Protein AF-A0A4P9WK10-F1 (afdb_monomer)

Organism: NCBI:txid388810

Nearest PDB structures (foldseek):
  5d5x-assembly1_B  TM=9.759E-01  e=1.952E-13  Thermochaetoides thermophila
  6j6v-assembly1_A-2  TM=9.619E-01  e=1.382E-11  Homo sapiens
  7dct-assembly2_E  TM=9.229E-01  e=1.001E-11  Homo sapiens
  6j6w-assembly1_A  TM=9.626E-01  e=2.635E-11  Homo sapiens
  5hdk-assembly4_D  TM=9.016E-01  e=2.171E-11  Homo sapiens

Solvent-accessible surface area (backbone atoms only — not comparable to full-atom values): 5675 Å² total; per-residue (Å²): 83,73,68,59,57,50,51,52,54,50,53,68,34,73,91,34,49,79,28,30,29,62,42,96,85,26,50,35,37,34,31,36,31,55,67,58,30,12,68,62,49,27,48,77,78,68,77,43,54,56,50,70,62,52,52,51,54,38,51,41,49,65,37,41,73,56,81,75,53,89,92,63,51,85,62,43,96,67,37,48,36,37,38,36,95,44,51,33,71,90,41,66,79,34,40,74,72,49,54,77,116

Secondary structure (DSSP, 8-state):
-HHHHHHHHHHT-GGGTTTEEE-TTSSEEEES-HHHIIIIIHHHHHS---HHHHHHHHHHTT-EEE---GGG-TT-TT-EEEE-TT--TT-GGGGGG----

InterPro domains:
  IPR000232 Heat shock factor (HSF)-type, DNA-binding [PF00447] (3-101)
  IPR000232 Heat shock factor (HSF)-type, DNA-binding [PR00056] (3-26)
  IPR000232 Heat shock factor (HSF)-type, DNA-binding [PR00056] (41-53)
  IPR000232 Heat shock factor (HSF)-type, DNA-binding [PR00056] (54-66)
  IPR000232 Heat shock factor (HSF)-type, DNA-binding [PS00434] (42-66)
  IPR000232 Heat shock factor (HSF)-type, DNA-binding [SM00415] (1-101)
  IPR036388 Winged helix-like DNA-binding domain superfamily [G3DSA:1.10.10.10] (1-101)
  IPR036390 Winged helix DNA-binding domain superfamily [SSF46785] (2-101)

Foldseek 3Di:
DLLLVLVLVLQVPPVCCLQKHADPQQQKIKGLALQCCLVPVCCVRPVHSDSVVVVVVCVQQVKDWDDDDPVRPPSDPRMIMIGDRLRGNVHVVSSVVRDGD

pLDDT: mean 88.72, std 7.47, range [57.44, 95.44]

Mean predicted aligned error: 4.32 Å

Structure (mmCIF, N/CA/C/O backbone):
data_AF-A0A4P9WK10-F1
#
_entry.id   AF-A0A4P9WK10-F1
#
loop_
_atom_site.group_PDB
_atom_site.id
_atom_site.type_symbol
_atom_site.label_atom_id
_atom_site.label_alt_id
_atom_site.label_comp_id
_atom_site.label_asym_id
_atom_site.label_entity_id
_atom_site.label_seq_id
_atom_site.pdbx_PDB_ins_code
_atom_site.Cartn_x
_atom_site.Cartn_y
_atom_site.Cartn_z
_atom_site.occupancy
_atom_site.B_iso_or_equiv
_atom_site.auth_seq_id
_atom_site.auth_comp_id
_atom_site.auth_asym_id
_atom_site.auth_atom_id
_atom_site.pdbx_PDB_model_num
ATOM 1 N N . PRO A 1 1 ? -7.462 -4.656 10.803 1.00 82.19 1 PRO A N 1
ATOM 2 C CA . P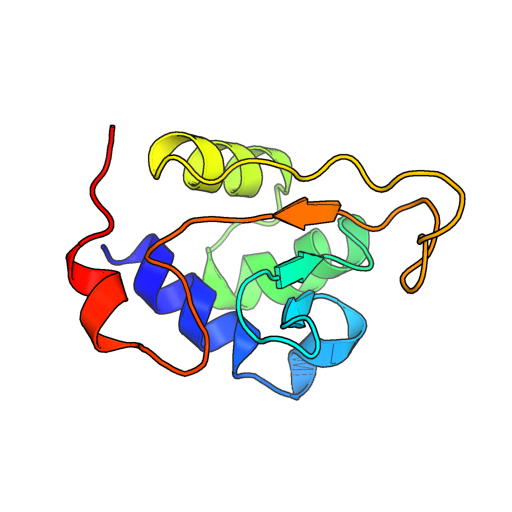RO A 1 1 ? -7.393 -5.981 10.120 1.00 82.19 1 PRO A CA 1
ATOM 3 C C . PRO A 1 1 ? -5.949 -6.484 9.979 1.00 82.19 1 PRO A C 1
ATOM 5 O O . PRO A 1 1 ? -5.057 -5.654 9.838 1.00 82.19 1 PRO A O 1
ATOM 8 N N . GLU A 1 2 ? -5.709 -7.802 9.976 1.00 87.44 2 GLU A N 1
ATOM 9 C CA . GLU A 1 2 ? -4.343 -8.367 9.895 1.00 87.44 2 GLU A CA 1
ATOM 10 C C . GLU A 1 2 ? -3.567 -7.907 8.654 1.00 87.44 2 GLU A C 1
ATOM 12 O O . GLU A 1 2 ? -2.403 -7.530 8.751 1.00 87.44 2 GLU A O 1
ATOM 17 N N . PHE A 1 3 ? -4.224 -7.870 7.490 1.00 91.00 3 PHE A N 1
ATOM 18 C CA . PHE A 1 3 ? -3.615 -7.387 6.247 1.00 91.00 3 PHE A CA 1
ATOM 19 C C . PHE A 1 3 ? -3.114 -5.940 6.373 1.00 91.00 3 PHE A C 1
ATOM 21 O O . PHE A 1 3 ? -1.964 -5.661 6.056 1.00 91.00 3 PHE A O 1
ATOM 28 N N . VAL A 1 4 ? -3.960 -5.048 6.893 1.00 92.00 4 VAL A N 1
ATOM 29 C CA . VAL A 1 4 ? -3.667 -3.616 7.059 1.00 92.00 4 VAL A CA 1
ATOM 30 C C . VAL A 1 4 ? -2.509 -3.404 8.034 1.00 92.00 4 VAL A C 1
ATOM 32 O O . VAL A 1 4 ? -1.582 -2.659 7.738 1.00 92.00 4 VAL A O 1
ATOM 35 N N . LYS A 1 5 ? -2.520 -4.112 9.173 1.00 91.12 5 LYS A N 1
ATOM 36 C CA . LYS A 1 5 ? -1.437 -4.051 10.167 1.00 91.12 5 LYS A CA 1
ATOM 37 C C . LYS A 1 5 ? -0.110 -4.539 9.581 1.00 91.12 5 LYS A C 1
ATOM 39 O O . LYS A 1 5 ? 0.929 -3.946 9.847 1.00 91.12 5 LYS A O 1
ATOM 44 N N . LYS A 1 6 ? -0.132 -5.602 8.769 1.00 91.94 6 LYS A N 1
ATOM 45 C CA . LYS A 1 6 ? 1.061 -6.091 8.060 1.00 91.94 6 LYS A CA 1
ATOM 46 C C . LYS A 1 6 ? 1.556 -5.109 7.009 1.00 91.94 6 LYS A C 1
ATOM 48 O O . LYS A 1 6 ? 2.754 -4.882 6.948 1.00 91.94 6 LYS A O 1
ATOM 53 N N . LEU A 1 7 ? 0.657 -4.534 6.212 1.00 93.56 7 LEU A N 1
ATOM 54 C CA . LEU A 1 7 ? 1.016 -3.532 5.211 1.00 93.56 7 LEU A CA 1
ATOM 55 C C . LEU A 1 7 ? 1.682 -2.319 5.864 1.00 93.56 7 LEU A C 1
ATOM 57 O O . LEU A 1 7 ? 2.720 -1.877 5.393 1.00 93.56 7 LEU A O 1
ATOM 61 N N . PHE A 1 8 ? 1.138 -1.843 6.985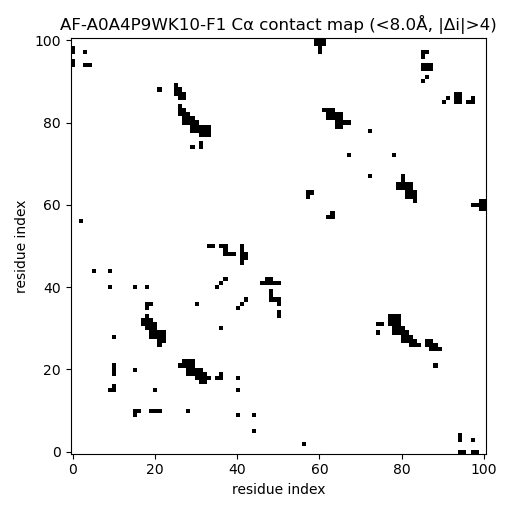 1.00 93.00 8 PHE A N 1
ATOM 62 C CA . PHE A 1 8 ? 1.750 -0.755 7.740 1.00 93.00 8 PHE A CA 1
ATOM 63 C C . PHE A 1 8 ? 3.181 -1.107 8.172 1.00 93.00 8 PHE A C 1
ATOM 65 O O . PHE A 1 8 ? 4.101 -0.358 7.878 1.00 93.00 8 PHE A O 1
ATOM 72 N N . LYS A 1 9 ? 3.39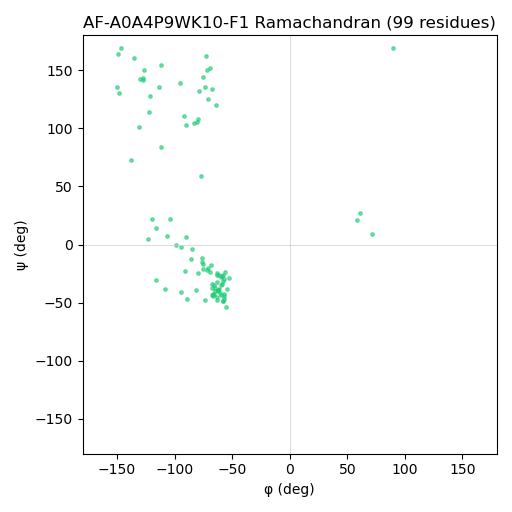3 -2.296 8.754 1.00 91.50 9 LYS A N 1
ATOM 73 C CA . LYS A 1 9 ? 4.735 -2.772 9.137 1.00 91.50 9 LYS A CA 1
ATOM 74 C C . LYS A 1 9 ? 5.710 -2.888 7.963 1.00 91.50 9 LYS A C 1
ATOM 76 O O . LYS A 1 9 ? 6.895 -2.669 8.149 1.00 91.50 9 LYS A O 1
ATOM 81 N N . VAL A 1 10 ? 5.231 -3.264 6.776 1.00 92.38 10 VAL A N 1
ATOM 82 C CA . VAL A 1 10 ? 6.059 -3.317 5.558 1.00 92.38 10 VAL A CA 1
ATOM 83 C C . VAL A 1 10 ? 6.543 -1.926 5.166 1.00 92.38 10 VAL A C 1
ATOM 85 O O . VAL A 1 10 ? 7.685 -1.773 4.758 1.00 92.38 10 VAL A O 1
ATOM 88 N N . LEU A 1 11 ? 5.681 -0.920 5.298 1.00 91.94 11 LEU A N 1
ATOM 89 C CA . LEU A 1 11 ? 6.019 0.463 4.971 1.00 91.94 11 LEU A CA 1
ATOM 90 C C . LEU A 1 11 ? 6.919 1.133 6.023 1.00 91.94 11 LEU A C 1
ATOM 92 O O . LEU A 1 11 ? 7.502 2.172 5.738 1.00 91.94 11 LEU A O 1
ATOM 96 N N . GLU A 1 12 ? 7.005 0.566 7.227 1.00 90.31 12 GLU A N 1
ATOM 97 C CA . GLU A 1 12 ? 7.963 0.962 8.270 1.00 90.31 12 GLU A CA 1
ATOM 98 C C . GLU A 1 12 ? 9.329 0.278 8.131 1.00 90.31 12 GLU A C 1
ATOM 100 O O . GLU A 1 12 ? 10.266 0.640 8.835 1.00 90.31 12 GLU A O 1
ATOM 105 N N . ASP A 1 13 ? 9.440 -0.753 7.292 1.00 89.38 13 ASP A N 1
ATOM 106 C CA . ASP A 1 13 ? 10.689 -1.481 7.099 1.00 89.38 13 ASP A CA 1
ATOM 107 C C . ASP A 1 13 ? 11.563 -0.723 6.091 1.00 89.38 13 ASP A C 1
ATOM 109 O O . ASP A 1 13 ? 11.328 -0.784 4.881 1.00 89.38 13 ASP A O 1
ATOM 113 N N . ASP A 1 14 ? 12.601 -0.043 6.585 1.00 86.75 14 ASP A N 1
ATOM 114 C CA . ASP A 1 14 ? 13.565 0.703 5.764 1.00 86.75 14 ASP A CA 1
ATOM 115 C C . ASP A 1 14 ? 14.238 -0.172 4.692 1.00 86.75 14 ASP A C 1
ATOM 117 O O . ASP A 1 14 ? 14.655 0.327 3.648 1.00 86.75 14 ASP A O 1
ATOM 121 N N . THR A 1 15 ? 14.290 -1.499 4.879 1.00 86.88 15 THR A N 1
ATOM 122 C CA . THR A 1 15 ? 14.828 -2.418 3.859 1.00 86.88 15 THR A CA 1
ATOM 123 C C . THR A 1 15 ? 13.947 -2.514 2.614 1.00 86.88 15 THR A C 1
ATOM 125 O O . THR A 1 15 ? 14.397 -2.978 1.567 1.00 86.88 15 THR A O 1
ATOM 128 N N . CYS A 1 16 ? 12.687 -2.085 2.710 1.00 87.38 16 CYS A N 1
ATOM 129 C CA . CYS A 1 16 ? 11.718 -2.120 1.623 1.00 87.38 16 CYS A CA 1
ATOM 130 C C . CYS A 1 16 ? 11.567 -0.768 0.909 1.00 87.38 16 CYS A C 1
ATOM 132 O O . CYS A 1 16 ? 10.819 -0.712 -0.067 1.00 87.38 16 CYS A O 1
ATOM 134 N N . ILE A 1 17 ? 12.287 0.282 1.332 1.00 87.25 17 ILE A N 1
ATOM 135 C CA . ILE A 1 17 ? 12.082 1.675 0.890 1.00 87.25 17 ILE A CA 1
ATOM 136 C C . ILE A 1 17 ? 12.239 1.878 -0.628 1.00 87.25 17 ILE A C 1
ATOM 138 O O . ILE A 1 17 ? 11.618 2.768 -1.218 1.00 87.25 17 ILE A O 1
ATOM 142 N N . ASP A 1 18 ? 13.034 1.030 -1.283 1.00 87.19 18 ASP A N 1
ATOM 143 C CA . ASP A 1 18 ? 13.246 1.046 -2.735 1.00 87.19 18 ASP A CA 1
ATOM 144 C C . ASP A 1 18 ? 12.108 0.374 -3.513 1.00 87.19 18 ASP A C 1
ATOM 146 O O . ASP A 1 18 ? 11.869 0.695 -4.673 1.00 87.19 18 ASP A O 1
ATOM 150 N N . SER A 1 19 ? 11.368 -0.535 -2.875 1.00 90.19 19 SER A N 1
ATOM 151 C CA . SER A 1 19 ? 10.212 -1.211 -3.476 1.00 90.19 19 SER A CA 1
ATOM 152 C C . SER A 1 19 ? 8.898 -0.513 -3.135 1.00 90.19 19 SER A C 1
ATOM 154 O O . SER A 1 19 ? 8.015 -0.393 -3.987 1.00 90.19 19 SER A O 1
ATOM 156 N N . VAL A 1 20 ? 8.749 -0.068 -1.887 1.00 92.50 20 VAL A N 1
ATOM 157 C CA . VAL A 1 20 ? 7.536 0.555 -1.368 1.00 92.50 20 VAL A CA 1
ATOM 158 C C . VAL A 1 20 ? 7.877 1.563 -0.269 1.00 92.50 20 VAL A C 1
ATOM 160 O O . VAL A 1 20 ? 8.680 1.277 0.612 1.00 92.50 20 VAL A O 1
ATOM 163 N N . CYS A 1 21 ? 7.265 2.743 -0.300 1.00 92.69 21 CYS A N 1
ATOM 164 C CA . CYS A 1 21 ? 7.465 3.755 0.734 1.00 92.69 21 CYS A CA 1
ATOM 165 C C . CYS A 1 21 ? 6.217 4.617 0.938 1.00 92.69 21 CYS A C 1
ATOM 167 O O . CYS A 1 21 ? 5.325 4.664 0.088 1.00 92.69 21 CYS A O 1
ATOM 169 N N . TRP A 1 22 ? 6.169 5.327 2.061 1.00 93.38 22 TRP A N 1
ATOM 170 C CA . TRP A 1 22 ? 5.232 6.431 2.252 1.00 93.38 22 TRP A CA 1
ATOM 171 C C . TRP A 1 22 ? 5.600 7.617 1.356 1.00 93.38 22 TRP A C 1
ATOM 173 O O . TRP A 1 22 ? 6.771 7.812 1.017 1.00 93.38 22 TRP A O 1
ATOM 183 N N . THR A 1 23 ? 4.605 8.417 0.980 1.00 90.69 23 THR A N 1
ATOM 184 C CA . THR A 1 23 ? 4.852 9.749 0.417 1.00 90.69 23 THR A CA 1
ATOM 185 C C . THR A 1 23 ? 5.314 10.717 1.510 1.00 90.69 23 THR A C 1
ATOM 187 O O . THR A 1 23 ? 5.094 10.451 2.694 1.00 90.69 23 THR A O 1
ATOM 190 N N . PRO A 1 24 ? 5.935 11.860 1.156 1.00 88.38 24 PRO A N 1
ATOM 191 C CA . PRO A 1 24 ? 6.404 12.834 2.143 1.00 88.38 24 PRO A CA 1
ATOM 192 C C . PRO A 1 24 ? 5.307 13.386 3.063 1.00 88.38 24 PRO A C 1
ATOM 194 O O . PRO A 1 24 ? 5.609 13.779 4.184 1.00 88.38 24 PRO A O 1
ATOM 197 N N . SER A 1 25 ? 4.044 13.407 2.617 1.00 88.88 25 SER A N 1
ATOM 198 C CA . SER A 1 25 ? 2.905 13.798 3.461 1.00 88.88 25 SER A CA 1
ATOM 199 C C . SER A 1 25 ? 2.498 12.712 4.463 1.00 88.88 25 SER A C 1
ATOM 201 O O . SER A 1 25 ? 1.837 13.007 5.454 1.00 88.88 25 SER A O 1
ATOM 203 N N . GLY A 1 26 ? 2.862 11.449 4.211 1.00 90.75 26 GLY A N 1
ATOM 204 C CA . GLY A 1 26 ? 2.452 10.305 5.025 1.00 90.75 26 GLY A CA 1
ATOM 205 C C . GLY A 1 26 ? 0.975 9.921 4.877 1.00 90.75 26 GLY A C 1
ATOM 206 O O . GLY A 1 26 ? 0.489 9.091 5.645 1.00 90.75 26 GLY A O 1
ATOM 207 N N . GLU A 1 27 ? 0.256 10.503 3.915 1.00 91.06 27 GLU A N 1
ATOM 208 C CA . GLU A 1 27 ? -1.172 10.239 3.668 1.00 91.06 27 GLU A CA 1
ATOM 209 C C . GLU A 1 27 ? -1.401 9.108 2.658 1.00 91.06 27 GLU A C 1
ATOM 211 O O . GLU A 1 27 ? -2.461 8.480 2.624 1.00 91.06 27 GLU A O 1
ATOM 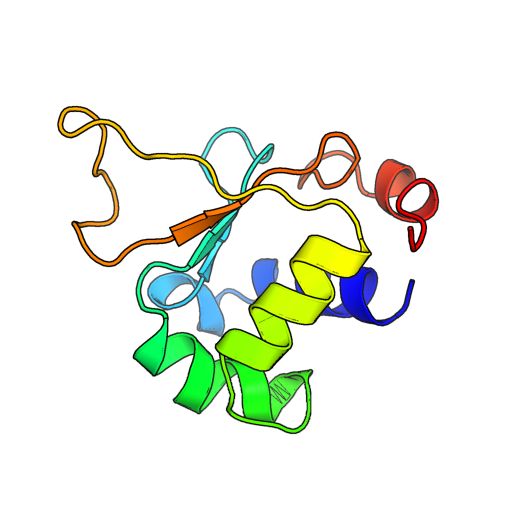216 N N . THR A 1 28 ? -0.403 8.842 1.821 1.00 93.25 28 THR A N 1
ATOM 217 C CA . THR A 1 28 ? -0.457 7.854 0.744 1.00 93.25 28 THR A CA 1
ATOM 218 C C . THR A 1 28 ? 0.820 7.029 0.735 1.00 93.25 28 THR A C 1
ATOM 220 O O . THR A 1 28 ? 1.846 7.415 1.302 1.00 93.25 28 THR A O 1
ATOM 223 N N . PHE A 1 29 ? 0.774 5.861 0.101 1.00 94.38 29 PHE A N 1
ATOM 224 C CA . PHE A 1 29 ? 1.968 5.048 -0.098 1.00 94.38 29 PHE A CA 1
ATOM 225 C C . PHE A 1 29 ? 2.138 4.691 -1.566 1.00 94.38 29 PHE A C 1
ATOM 227 O O . PHE A 1 29 ? 1.167 4.536 -2.311 1.00 94.38 29 PHE A O 1
ATOM 234 N N . VAL A 1 30 ? 3.393 4.529 -1.967 1.00 93.25 30 VAL A N 1
ATOM 235 C CA . VAL A 1 30 ? 3.788 4.275 -3.346 1.00 93.25 30 VAL A CA 1
ATOM 236 C C . VAL A 1 30 ? 4.545 2.964 -3.417 1.00 93.25 30 VAL A C 1
ATOM 238 O O . VAL A 1 30 ? 5.524 2.754 -2.707 1.00 93.25 30 VAL A O 1
ATOM 241 N N . VAL A 1 31 ? 4.103 2.085 -4.310 1.00 94.00 31 VAL A N 1
ATOM 242 C CA . VAL A 1 31 ? 4.867 0.925 -4.767 1.00 94.00 31 VAL A CA 1
ATOM 243 C C . VAL A 1 31 ? 5.664 1.377 -5.986 1.00 94.00 31 VAL A C 1
ATOM 245 O O . VAL A 1 31 ? 5.087 1.533 -7.060 1.00 94.00 31 VAL A O 1
ATOM 248 N N . LYS A 1 32 ? 6.965 1.631 -5.819 1.00 91.25 32 LYS A N 1
ATOM 249 C CA . LYS A 1 32 ? 7.840 2.157 -6.885 1.00 91.25 32 LYS A CA 1
ATOM 250 C C . LYS A 1 32 ? 8.031 1.135 -8.004 1.00 91.25 32 LYS A C 1
ATOM 252 O O . LYS A 1 32 ? 7.922 1.470 -9.177 1.00 91.25 32 LYS A O 1
ATOM 257 N N . ASP A 1 33 ? 8.250 -0.121 -7.620 1.00 89.94 33 ASP A N 1
ATOM 258 C CA . ASP A 1 33 ? 8.419 -1.242 -8.541 1.00 89.94 33 ASP A CA 1
ATOM 259 C C . ASP A 1 33 ? 7.526 -2.420 -8.113 1.00 89.94 33 ASP A C 1
ATOM 261 O O . ASP A 1 33 ? 7.871 -3.177 -7.194 1.00 89.94 33 ASP A O 1
ATOM 265 N N . PRO A 1 34 ? 6.369 -2.607 -8.775 1.00 91.25 34 PRO A N 1
ATOM 266 C CA . PRO A 1 34 ? 5.468 -3.720 -8.501 1.00 91.25 34 PRO A CA 1
ATOM 267 C C . PRO A 1 34 ? 6.116 -5.099 -8.661 1.00 91.25 34 PRO A C 1
ATOM 269 O O . PRO A 1 34 ? 5.736 -6.028 -7.948 1.00 91.25 34 PRO A O 1
ATOM 272 N N . SER A 1 35 ? 7.085 -5.247 -9.568 1.00 90.69 35 SER A N 1
ATOM 273 C CA . SER A 1 35 ? 7.756 -6.522 -9.842 1.00 90.69 35 SER A CA 1
ATOM 274 C C . SER A 1 35 ? 8.717 -6.886 -8.715 1.00 90.69 35 SER A C 1
ATOM 276 O O . SER A 1 35 ? 8.668 -8.005 -8.196 1.00 90.69 35 SER A O 1
ATOM 278 N N . ASN A 1 36 ? 9.547 -5.934 -8.280 1.00 90.62 36 ASN A N 1
ATOM 279 C CA . ASN A 1 36 ? 10.449 -6.137 -7.145 1.00 90.62 36 ASN A CA 1
ATOM 280 C C . ASN A 1 36 ? 9.680 -6.305 -5.831 1.00 90.62 36 ASN A C 1
ATOM 282 O O . ASN A 1 36 ? 9.951 -7.244 -5.078 1.00 90.62 36 ASN A O 1
ATOM 286 N N . PHE A 1 37 ? 8.646 -5.493 -5.596 1.00 92.88 37 PHE A N 1
ATOM 287 C CA . PHE A 1 37 ? 7.765 -5.650 -4.439 1.00 92.88 37 PHE A CA 1
ATOM 288 C C . PHE A 1 37 ? 7.124 -7.047 -4.401 1.00 92.88 37 PHE A C 1
ATOM 290 O O . PHE A 1 37 ? 7.120 -7.725 -3.370 1.00 92.88 37 PHE A O 1
ATOM 297 N N . ALA A 1 38 ? 6.638 -7.526 -5.545 1.00 93.50 38 ALA A N 1
ATOM 298 C CA . ALA A 1 38 ? 6.048 -8.849 -5.667 1.00 93.50 38 ALA A CA 1
ATOM 299 C C . ALA A 1 38 ? 7.043 -9.988 -5.415 1.00 93.50 38 ALA A C 1
ATOM 301 O O . ALA A 1 38 ? 6.678 -10.995 -4.812 1.00 93.50 38 ALA A O 1
ATOM 302 N N . ARG A 1 39 ? 8.296 -9.833 -5.849 1.00 92.06 39 ARG A N 1
ATOM 303 C CA . ARG A 1 39 ? 9.329 -10.868 -5.738 1.00 92.06 39 ARG A CA 1
ATOM 304 C C . ARG A 1 39 ? 9.982 -10.933 -4.360 1.00 92.06 39 ARG A C 1
ATOM 306 O O . ARG A 1 39 ? 10.255 -12.034 -3.891 1.00 92.06 39 ARG A O 1
ATOM 313 N N . PHE A 1 40 ? 10.237 -9.792 -3.727 1.00 90.00 40 PHE A N 1
ATOM 314 C CA . PHE A 1 40 ? 11.040 -9.722 -2.502 1.00 90.00 40 PHE A CA 1
ATOM 315 C C . PHE A 1 40 ? 10.210 -9.412 -1.255 1.00 90.00 40 PHE A C 1
ATOM 317 O O . PHE A 1 40 ? 10.429 -10.014 -0.205 1.00 90.00 40 PHE A O 1
ATOM 324 N N . VAL A 1 41 ? 9.211 -8.533 -1.365 1.00 91.62 41 VAL A N 1
ATOM 325 C CA . VAL A 1 41 ? 8.441 -8.060 -0.204 1.00 91.62 41 VAL A CA 1
ATOM 326 C C . VAL A 1 41 ? 7.236 -8.962 0.072 1.00 91.62 41 VAL A C 1
ATOM 328 O O . VAL A 1 41 ? 7.022 -9.401 1.205 1.00 91.62 41 VAL A O 1
ATOM 331 N N . LEU A 1 42 ? 6.453 -9.317 -0.952 1.00 92.62 42 LEU A N 1
ATOM 332 C CA . LEU A 1 42 ? 5.259 -10.145 -0.744 1.00 92.62 42 LEU A CA 1
ATOM 333 C C . LEU A 1 42 ? 5.560 -11.533 -0.139 1.00 92.62 42 LEU A C 1
ATOM 335 O O . LEU A 1 42 ? 4.835 -11.922 0.781 1.00 92.62 42 LEU A O 1
ATOM 339 N N . PRO A 1 43 ? 6.611 -12.278 -0.537 1.00 92.00 43 PRO A N 1
ATOM 340 C CA . PRO A 1 43 ? 6.901 -13.577 0.072 1.00 92.00 43 PRO A CA 1
ATOM 341 C C . PRO A 1 43 ? 7.309 -13.460 1.543 1.00 92.00 43 PRO A C 1
ATOM 343 O O . PRO A 1 43 ? 6.913 -14.304 2.346 1.00 92.00 43 PRO A O 1
ATOM 346 N N . LYS A 1 44 ? 8.022 -12.383 1.907 1.00 89.75 44 LYS A N 1
ATOM 347 C CA . LYS A 1 44 ? 8.467 -12.093 3.279 1.00 89.75 44 LYS A CA 1
ATOM 348 C C . LYS A 1 44 ? 7.289 -11.781 4.216 1.00 89.75 44 LYS A C 1
ATOM 350 O O . LYS A 1 44 ? 7.319 -12.181 5.377 1.00 89.75 44 LYS A O 1
ATOM 355 N N . HIS A 1 45 ? 6.225 -11.133 3.722 1.00 88.50 45 HIS A N 1
ATOM 356 C CA . HIS A 1 45 ? 5.132 -10.628 4.577 1.00 88.50 45 HIS A CA 1
ATOM 357 C C . HIS A 1 45 ? 3.743 -11.270 4.347 1.00 88.50 45 HIS A C 1
ATOM 359 O O . HIS A 1 45 ? 2.952 -11.403 5.293 1.00 88.50 45 HIS A O 1
ATOM 365 N N . PHE A 1 46 ? 3.433 -11.706 3.122 1.00 86.88 46 PHE A N 1
ATOM 366 C CA . PHE A 1 46 ? 2.096 -12.138 2.677 1.00 86.88 46 PHE A CA 1
ATOM 367 C C . PHE A 1 46 ? 2.024 -13.575 2.117 1.00 86.88 46 PHE A C 1
ATOM 369 O O . PHE A 1 46 ? 0.942 -14.014 1.731 1.00 86.88 46 PHE A O 1
ATOM 376 N N . LYS A 1 47 ? 3.121 -14.350 2.155 1.00 87.19 47 LYS A N 1
ATOM 377 C CA . LYS A 1 47 ? 3.190 -15.777 1.747 1.00 87.19 47 LYS A CA 1
ATOM 378 C C . LYS A 1 47 ? 2.787 -16.065 0.288 1.00 87.19 47 LYS A C 1
ATOM 380 O O . LYS A 1 47 ? 2.440 -17.192 -0.052 1.00 87.19 47 LYS A O 1
ATOM 385 N N . HIS A 1 48 ? 2.837 -15.065 -0.582 1.00 90.31 48 HIS A N 1
ATOM 386 C CA . HIS A 1 48 ? 2.686 -15.211 -2.029 1.00 90.31 48 HIS A CA 1
ATOM 387 C C . HIS A 1 48 ? 3.565 -14.174 -2.722 1.00 90.31 48 HIS A C 1
ATOM 389 O O . HIS A 1 48 ? 4.041 -13.253 -2.077 1.00 90.31 48 HIS A O 1
ATOM 395 N N . ASN A 1 49 ? 3.748 -14.279 -4.034 1.00 91.50 49 ASN A N 1
ATOM 396 C CA . ASN A 1 49 ? 4.476 -13.298 -4.847 1.00 91.50 49 ASN A CA 1
ATOM 397 C C . ASN A 1 49 ? 3.576 -12.615 -5.891 1.00 91.50 49 ASN A C 1
ATOM 399 O O . ASN A 1 49 ? 4.055 -12.004 -6.833 1.00 91.50 49 ASN A O 1
ATOM 403 N N . ASN A 1 50 ? 2.253 -12.745 -5.769 1.00 92.38 50 ASN A N 1
ATOM 404 C CA . ASN A 1 50 ? 1.321 -12.202 -6.754 1.00 92.38 50 ASN A CA 1
ATOM 405 C C . ASN A 1 50 ? 0.867 -10.772 -6.396 1.00 92.38 50 ASN A C 1
ATOM 407 O O . ASN A 1 50 ? 0.076 -10.583 -5.466 1.00 92.38 50 ASN A O 1
ATOM 411 N N . PHE A 1 51 ? 1.309 -9.779 -7.176 1.00 93.12 51 PHE A N 1
ATOM 412 C CA . PHE A 1 51 ? 0.912 -8.376 -7.002 1.00 93.12 51 PHE A CA 1
ATOM 413 C C . PHE A 1 51 ? -0.592 -8.143 -7.189 1.00 93.12 51 PHE A C 1
ATOM 415 O O . PHE A 1 51 ? -1.207 -7.414 -6.417 1.00 93.12 51 PHE A O 1
ATOM 422 N N . ALA A 1 52 ? -1.235 -8.809 -8.150 1.00 93.12 52 ALA A N 1
ATOM 423 C CA . ALA A 1 52 ? -2.675 -8.666 -8.356 1.00 93.12 52 ALA A CA 1
ATOM 424 C C . ALA A 1 52 ? -3.480 -9.160 -7.141 1.00 93.12 52 ALA A C 1
ATOM 426 O O . ALA A 1 52 ? -4.524 -8.597 -6.817 1.00 93.12 52 ALA A O 1
ATOM 427 N N . SER A 1 53 ? -2.985 -10.174 -6.423 1.00 92.69 53 SER A N 1
ATOM 428 C CA . SER A 1 53 ? -3.599 -10.620 -5.162 1.00 92.69 53 SER A CA 1
ATOM 429 C C . SER A 1 53 ? -3.460 -9.573 -4.056 1.00 92.69 53 SER A C 1
ATOM 431 O O . SER A 1 53 ? -4.406 -9.356 -3.300 1.00 92.69 53 SER A O 1
ATOM 433 N N . PHE A 1 54 ? -2.322 -8.877 -4.006 1.00 94.38 54 PHE A N 1
ATOM 434 C CA . PHE A 1 54 ? -2.118 -7.742 -3.109 1.00 94.38 54 PHE A CA 1
ATOM 435 C C . PHE A 1 54 ? -3.076 -6.583 -3.431 1.00 94.38 54 PHE A C 1
ATOM 437 O O . PHE A 1 54 ? -3.786 -6.115 -2.543 1.00 94.38 54 PHE 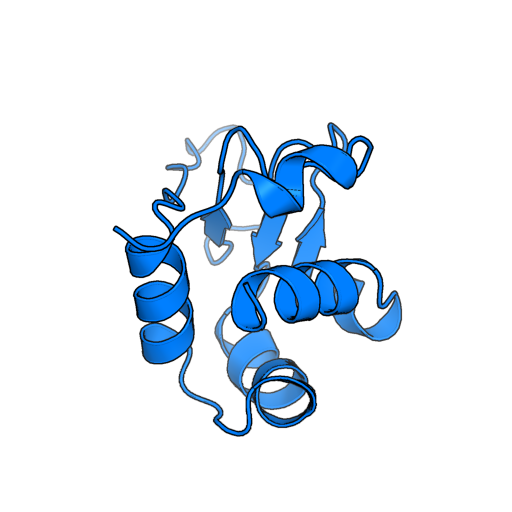A O 1
ATOM 444 N N . VAL A 1 55 ? -3.207 -6.200 -4.705 1.00 94.38 55 VAL A N 1
ATOM 445 C CA . VAL A 1 55 ? -4.160 -5.164 -5.147 1.00 94.38 55 VAL A CA 1
ATOM 446 C C . VAL A 1 55 ? -5.609 -5.558 -4.844 1.00 94.38 55 VAL A C 1
ATOM 448 O O . VAL A 1 55 ? -6.403 -4.730 -4.411 1.00 94.38 55 VAL A O 1
ATOM 451 N N . ARG A 1 56 ? -5.974 -6.838 -4.991 1.00 93.44 56 ARG A N 1
ATOM 452 C CA . ARG A 1 56 ? -7.304 -7.321 -4.583 1.00 93.44 56 ARG A CA 1
ATOM 453 C C . ARG A 1 56 ? -7.549 -7.155 -3.084 1.00 93.44 56 ARG A C 1
ATOM 455 O O . ARG A 1 56 ? -8.665 -6.811 -2.704 1.00 93.44 56 ARG A O 1
ATOM 462 N N . GLN A 1 57 ? -6.544 -7.393 -2.237 1.00 93.44 57 GLN A N 1
ATOM 463 C CA . GLN A 1 57 ? -6.666 -7.122 -0.800 1.00 93.44 57 GLN A CA 1
ATOM 464 C C . GLN A 1 57 ? -6.812 -5.622 -0.537 1.00 93.44 57 GLN A C 1
ATOM 466 O O . GLN A 1 57 ? -7.683 -5.251 0.237 1.00 93.44 57 GLN A O 1
ATOM 471 N N . LEU A 1 58 ? -6.050 -4.764 -1.220 1.00 94.75 58 LEU A N 1
ATOM 472 C CA . LEU A 1 58 ? -6.211 -3.309 -1.129 1.00 94.75 58 LEU A CA 1
ATOM 473 C C . LEU A 1 58 ? -7.645 -2.873 -1.464 1.00 94.75 58 LEU A C 1
ATOM 475 O O . LEU A 1 58 ? -8.311 -2.271 -0.624 1.00 94.75 58 LEU A O 1
ATOM 479 N N . ASN A 1 59 ? -8.169 -3.278 -2.621 1.00 93.88 59 ASN A N 1
ATOM 480 C CA . ASN A 1 59 ? -9.535 -2.941 -3.046 1.00 93.88 59 ASN A CA 1
ATOM 481 C C . ASN A 1 59 ? -10.603 -3.430 -2.053 1.00 93.88 59 ASN A C 1
ATOM 483 O O . ASN A 1 59 ? -11.633 -2.794 -1.854 1.00 93.88 59 ASN A O 1
ATOM 487 N N . LYS A 1 60 ? -10.361 -4.571 -1.406 1.00 93.50 60 LYS A N 1
ATOM 488 C CA . LYS A 1 60 ? -11.254 -5.166 -0.403 1.00 93.50 60 LYS A CA 1
ATOM 489 C C . LYS A 1 60 ? -11.320 -4.367 0.906 1.00 93.50 60 LYS A C 1
ATOM 491 O O . LYS A 1 60 ? -12.296 -4.490 1.644 1.00 93.50 60 LYS A O 1
ATOM 496 N N . TYR A 1 61 ? -10.293 -3.574 1.193 1.00 94.00 61 TYR A N 1
ATOM 497 C CA . TYR A 1 61 ? -10.265 -2.614 2.296 1.00 94.00 61 TYR A CA 1
ATOM 498 C C . TYR A 1 61 ? -10.443 -1.173 1.798 1.00 94.00 61 TYR A C 1
ATOM 500 O O . TYR A 1 61 ? -10.026 -0.256 2.488 1.00 94.00 61 TYR A O 1
ATOM 508 N N . ASP A 1 62 ? -11.033 -0.982 0.612 1.00 94.12 62 ASP A N 1
ATOM 509 C CA . ASP A 1 62 ? -11.384 0.331 0.050 1.00 94.12 62 ASP A CA 1
ATOM 510 C C . ASP A 1 62 ? -10.178 1.270 -0.178 1.00 94.12 62 ASP A C 1
ATOM 512 O O . ASP A 1 62 ? -10.297 2.495 -0.183 1.00 94.12 62 ASP A O 1
ATOM 516 N N . PHE A 1 63 ? -8.987 0.701 -0.395 1.00 95.44 63 PHE A N 1
ATOM 517 C CA . PHE A 1 63 ? -7.845 1.463 -0.897 1.00 95.44 63 PHE A CA 1
ATOM 518 C C . PHE A 1 63 ? -8.042 1.765 -2.378 1.00 95.44 63 PHE A C 1
ATOM 520 O O . PHE A 1 63 ? -8.363 0.876 -3.169 1.00 95.44 63 PHE A O 1
ATOM 527 N N . HIS A 1 64 ? -7.769 3.006 -2.760 1.00 93.75 64 HIS A N 1
ATOM 528 C CA . HIS A 1 64 ? -7.936 3.472 -4.127 1.00 93.75 64 HIS A CA 1
ATOM 529 C C . HIS A 1 64 ? -6.584 3.809 -4.744 1.00 93.75 64 HIS A C 1
ATOM 531 O O . HIS A 1 64 ? -5.747 4.458 -4.118 1.00 93.75 64 HIS A O 1
ATOM 537 N N . LYS A 1 65 ? -6.378 3.371 -5.991 1.00 92.81 65 LYS A N 1
ATOM 538 C CA . LYS A 1 65 ? -5.207 3.762 -6.776 1.00 92.81 65 LYS A CA 1
ATOM 539 C C . LYS A 1 65 ? -5.337 5.230 -7.176 1.00 92.81 65 LYS A C 1
ATOM 541 O O . LYS A 1 65 ? -6.316 5.597 -7.829 1.00 92.81 65 LYS A O 1
ATOM 546 N N . ILE A 1 66 ? -4.334 6.036 -6.851 1.00 89.75 66 ILE A N 1
ATOM 547 C CA . ILE A 1 66 ? -4.223 7.404 -7.355 1.00 89.75 66 ILE A CA 1
ATOM 548 C C . ILE A 1 66 ? -3.675 7.348 -8.783 1.00 89.75 66 ILE A C 1
ATOM 550 O O . ILE A 1 66 ? -2.711 6.639 -9.085 1.00 89.75 66 ILE A O 1
ATOM 554 N N . LYS A 1 67 ? -4.323 8.076 -9.697 1.00 80.06 67 LYS A N 1
ATOM 555 C CA . LYS A 1 67 ? -3.789 8.290 -11.044 1.00 80.06 67 LYS A CA 1
ATOM 556 C C . LYS A 1 67 ? -2.745 9.399 -10.963 1.00 80.06 67 LYS A C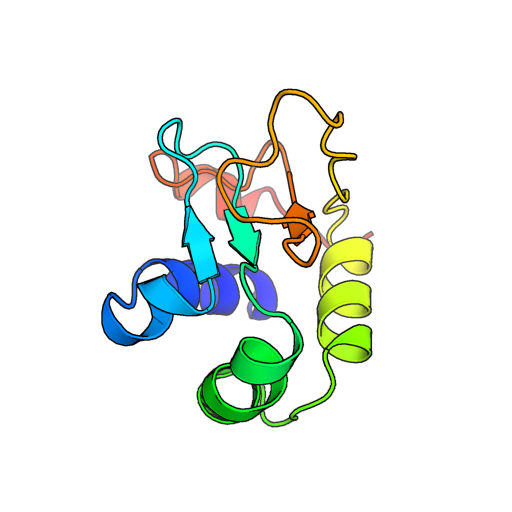 1
ATOM 558 O O . LYS A 1 67 ? -3.115 10.561 -10.844 1.00 80.06 67 LYS A O 1
ATOM 563 N N . SER A 1 68 ? -1.468 9.036 -11.039 1.00 67.19 68 SER A N 1
ATOM 564 C CA . SER A 1 68 ? -0.395 10.019 -11.197 1.00 67.19 68 SER A CA 1
ATOM 565 C C . SER A 1 68 ? -0.576 10.727 -12.542 1.00 67.19 68 SER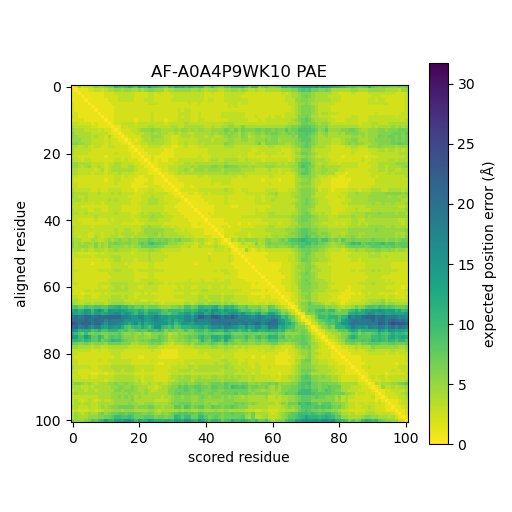 A C 1
ATOM 567 O O . SER A 1 68 ? -0.605 10.068 -13.584 1.00 67.19 68 SER A O 1
ATOM 569 N N . THR A 1 69 ? -0.742 12.047 -12.529 1.00 68.88 69 THR A N 1
ATOM 570 C CA . THR A 1 69 ? -0.649 12.874 -13.738 1.00 68.88 69 THR A CA 1
ATOM 571 C C . THR A 1 69 ? 0.814 12.952 -14.185 1.00 68.88 69 THR A C 1
ATOM 573 O O . THR A 1 69 ? 1.717 12.835 -13.355 1.00 68.88 69 THR A O 1
ATOM 576 N N . ASP A 1 70 ? 1.058 13.106 -15.493 1.00 60.38 70 ASP A N 1
ATOM 577 C CA . ASP A 1 70 ? 2.407 13.073 -16.094 1.00 60.38 70 ASP A CA 1
ATOM 578 C C . ASP A 1 70 ? 3.410 14.034 -15.431 1.00 60.38 70 ASP A C 1
ATOM 580 O O . ASP A 1 70 ? 4.596 13.733 -15.354 1.00 60.38 70 ASP A O 1
ATOM 584 N N . GLU A 1 71 ? 2.932 15.143 -14.868 1.00 60.94 71 GLU A N 1
ATOM 585 C CA . GLU A 1 71 ? 3.758 16.174 -14.228 1.00 60.94 71 GLU A CA 1
ATOM 586 C C . GLU A 1 71 ? 4.278 15.780 -12.829 1.00 60.94 71 GLU A C 1
ATOM 588 O O . GLU A 1 71 ? 5.212 16.396 -12.328 1.00 60.94 71 GLU A O 1
ATOM 593 N N . ASN A 1 72 ? 3.723 14.730 -12.205 1.00 57.44 72 ASN A N 1
ATOM 594 C CA . ASN A 1 72 ? 4.001 14.340 -10.812 1.00 57.44 72 ASN A CA 1
ATOM 595 C C . ASN A 1 72 ? 4.603 12.933 -10.663 1.00 57.44 72 ASN A C 1
ATOM 597 O O . ASN A 1 72 ? 4.518 12.322 -9.597 1.00 57.44 72 ASN A O 1
ATOM 601 N N . LYS A 1 73 ? 5.225 12.378 -11.710 1.00 66.69 73 LYS A N 1
ATOM 602 C CA . LYS A 1 73 ? 5.863 11.049 -11.658 1.00 66.69 73 LYS A CA 1
ATOM 603 C C . LYS A 1 73 ? 7.214 11.072 -10.932 1.00 66.69 73 LYS A C 1
ATOM 605 O O . LYS A 1 73 ? 8.236 10.667 -11.477 1.00 66.69 73 LYS A O 1
ATOM 610 N N . VAL A 1 74 ? 7.211 11.491 -9.667 1.00 74.94 74 VAL A N 1
ATOM 611 C CA . VAL A 1 74 ? 8.397 11.527 -8.788 1.00 74.94 74 VAL A CA 1
ATOM 612 C C . VAL A 1 74 ? 9.046 10.141 -8.653 1.00 74.94 74 VAL A C 1
ATOM 614 O O . VAL A 1 74 ? 10.258 10.032 -8.493 1.00 74.94 74 VAL A O 1
ATOM 617 N N . TYR A 1 75 ? 8.247 9.075 -8.760 1.00 78.81 75 TYR A N 1
ATOM 618 C CA . TYR A 1 75 ? 8.679 7.685 -8.577 1.00 78.81 75 TYR A CA 1
ATOM 619 C C . TYR A 1 75 ? 8.768 6.874 -9.885 1.00 78.81 75 TYR A C 1
ATOM 621 O O . TYR A 1 75 ? 9.003 5.668 -9.836 1.00 78.81 75 TYR A O 1
ATOM 629 N N . GLY A 1 76 ? 8.604 7.522 -11.046 1.00 78.88 76 GLY A N 1
ATOM 630 C CA . GLY A 1 76 ? 8.666 6.894 -12.372 1.00 78.88 76 GLY A CA 1
ATOM 631 C C . GLY A 1 76 ? 7.331 6.354 -12.906 1.00 78.88 76 GLY A C 1
ATOM 632 O O . GLY A 1 76 ? 6.336 6.249 -12.191 1.00 78.88 76 GLY A O 1
ATOM 633 N N . ASP A 1 77 ? 7.317 5.989 -14.193 1.00 78.94 77 ASP A N 1
ATOM 634 C CA . ASP A 1 77 ? 6.115 5.555 -14.936 1.00 78.94 77 ASP A CA 1
ATOM 635 C C . ASP A 1 77 ? 5.475 4.265 -14.411 1.00 78.94 77 ASP A C 1
ATOM 637 O O . ASP A 1 77 ? 4.291 4.004 -14.629 1.00 78.94 77 ASP A O 1
ATOM 641 N N . GLN A 1 78 ? 6.272 3.430 -13.747 1.00 82.81 78 GLN A N 1
ATOM 642 C CA . GLN A 1 78 ? 5.856 2.112 -13.276 1.00 82.81 78 GLN A CA 1
ATOM 643 C C . GLN A 1 78 ? 5.372 2.126 -11.826 1.00 82.81 78 GLN A C 1
ATOM 645 O O . GLN A 1 78 ? 4.929 1.085 -11.338 1.00 82.81 78 GLN A O 1
ATOM 650 N N . ALA A 1 79 ? 5.422 3.281 -11.156 1.00 89.19 79 ALA A N 1
ATOM 651 C CA . ALA A 1 79 ? 5.019 3.419 -9.770 1.00 89.19 79 ALA A CA 1
ATOM 652 C C . ALA A 1 79 ? 3.492 3.416 -9.610 1.00 89.19 79 ALA A C 1
ATOM 654 O O . ALA A 1 79 ? 2.734 3.920 -10.443 1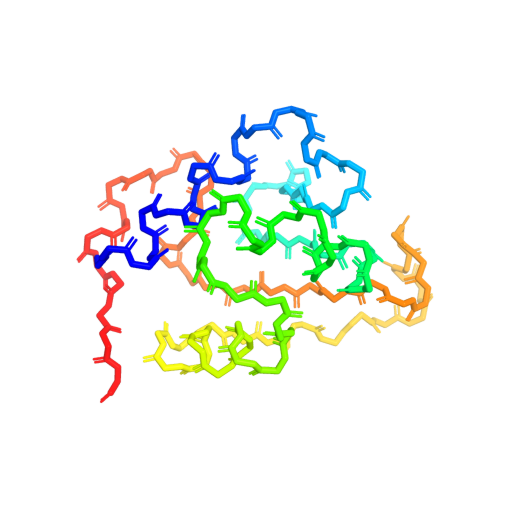.00 89.19 79 ALA A O 1
ATOM 655 N N . TRP A 1 80 ? 3.025 2.811 -8.521 1.00 92.19 80 TRP A N 1
ATOM 656 C CA . TRP A 1 80 ? 1.611 2.724 -8.173 1.00 92.19 80 TRP A CA 1
ATOM 657 C C . TRP A 1 80 ? 1.385 3.351 -6.809 1.00 92.19 80 TRP A C 1
ATOM 659 O O . TRP A 1 80 ? 1.827 2.814 -5.796 1.00 92.19 80 TRP A O 1
ATOM 669 N N . GLU A 1 81 ? 0.655 4.457 -6.789 1.00 92.75 81 GLU A N 1
ATOM 670 C CA . GLU A 1 81 ? 0.259 5.131 -5.560 1.00 92.75 81 GLU A CA 1
ATOM 671 C C . GLU A 1 81 ? -1.135 4.692 -5.110 1.00 92.75 81 GLU A C 1
ATOM 673 O O . GLU A 1 81 ? -2.057 4.546 -5.921 1.00 92.75 81 GLU A O 1
ATOM 678 N N . PHE A 1 82 ? -1.286 4.487 -3.805 1.00 95.06 82 PHE A N 1
ATOM 679 C CA . PHE A 1 82 ? -2.538 4.103 -3.173 1.00 95.06 82 PHE A CA 1
ATOM 680 C C . PHE A 1 82 ? -2.854 5.009 -1.987 1.00 95.06 82 PHE A C 1
ATOM 682 O O . PHE A 1 82 ? -1.980 5.371 -1.198 1.00 95.06 82 PHE A O 1
ATOM 689 N N . HIS A 1 83 ? -4.141 5.307 -1.839 1.00 94.69 83 HIS A N 1
ATOM 690 C CA . HIS A 1 83 ? -4.678 6.141 -0.776 1.00 94.69 83 HIS A CA 1
ATOM 691 C C . HIS A 1 83 ? -5.819 5.439 -0.046 1.00 94.69 83 HIS A C 1
ATOM 693 O O . HIS A 1 83 ? -6.646 4.751 -0.655 1.00 94.69 83 HIS A O 1
ATOM 699 N N . HIS A 1 84 ? -5.875 5.662 1.265 1.00 95.06 84 HIS A N 1
ATOM 700 C CA . HIS A 1 84 ? -7.034 5.369 2.091 1.00 95.06 84 HIS A CA 1
ATOM 701 C C . HIS A 1 84 ? -7.100 6.401 3.235 1.00 95.06 84 HIS A C 1
ATOM 703 O O . HIS A 1 84 ? -6.115 6.531 3.960 1.00 95.06 84 HIS A O 1
ATOM 709 N N . PRO A 1 85 ? -8.248 7.061 3.491 1.00 92.44 85 PRO A N 1
ATOM 710 C CA . PRO A 1 85 ? -8.350 8.151 4.472 1.00 92.44 85 PRO A CA 1
ATOM 711 C C . PRO A 1 85 ? -7.864 7.785 5.879 1.00 92.44 85 PRO A C 1
ATOM 713 O O . PRO A 1 85 ? -7.214 8.575 6.549 1.00 92.44 85 PRO A O 1
ATOM 716 N N . ASN A 1 86 ? -8.150 6.558 6.318 1.00 93.12 86 ASN A N 1
ATOM 717 C CA . ASN A 1 86 ? -7.750 6.052 7.635 1.00 93.12 86 ASN A CA 1
ATOM 718 C C . ASN A 1 86 ? -6.375 5.345 7.655 1.00 93.12 86 ASN A C 1
ATOM 720 O O . ASN A 1 86 ? -6.026 4.725 8.659 1.00 93.12 86 ASN A O 1
ATOM 724 N N . PHE A 1 87 ? -5.616 5.362 6.553 1.00 94.00 87 PHE A N 1
ATOM 725 C CA . PHE A 1 87 ? -4.303 4.716 6.448 1.00 94.00 87 PHE A CA 1
ATOM 726 C C . PHE A 1 87 ? -3.207 5.774 6.318 1.00 94.00 87 PHE A C 1
ATOM 728 O O . PHE A 1 87 ? -2.789 6.109 5.216 1.00 94.00 87 PHE A O 1
ATOM 735 N N . GLN A 1 88 ? -2.757 6.304 7.455 1.00 93.44 88 GLN A N 1
ATOM 736 C CA . GLN A 1 88 ? -1.799 7.410 7.507 1.00 93.44 88 GLN A CA 1
ATOM 737 C C . GLN A 1 88 ? -0.610 7.061 8.403 1.00 93.44 88 GLN A C 1
ATOM 739 O O . GLN A 1 88 ? -0.792 6.472 9.473 1.00 93.44 88 GLN A O 1
ATOM 744 N N . LEU A 1 89 ? 0.594 7.480 8.008 1.00 90.44 89 LEU A N 1
ATOM 745 C CA . LEU A 1 89 ? 1.836 7.257 8.756 1.00 90.44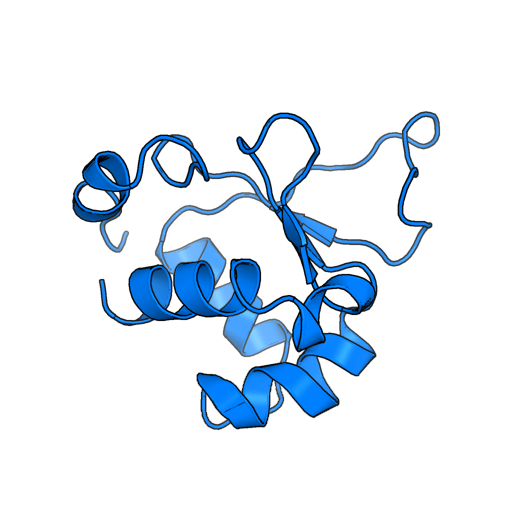 89 LEU A CA 1
ATOM 746 C C . LEU A 1 89 ? 1.760 7.828 10.180 1.00 90.44 89 LEU A C 1
ATOM 748 O O . LEU A 1 89 ? 2.099 7.152 11.154 1.00 90.44 89 LEU A O 1
ATOM 752 N N . HIS A 1 90 ? 1.283 9.068 10.305 1.00 89.38 90 HIS A N 1
ATOM 753 C CA . HIS A 1 90 ? 1.278 9.816 11.564 1.00 89.38 90 HIS A CA 1
ATOM 754 C C . HIS A 1 90 ? 0.072 9.516 12.464 1.00 89.38 90 HIS A C 1
ATOM 756 O O . HIS A 1 90 ? 0.014 10.013 13.586 1.00 89.38 90 HIS A O 1
ATOM 762 N N . ASN A 1 91 ? -0.881 8.693 12.013 1.00 87.88 91 ASN A N 1
ATOM 763 C CA . ASN A 1 91 ? -2.104 8.429 12.766 1.00 87.88 91 ASN A CA 1
ATOM 764 C C . ASN A 1 91 ? -2.503 6.948 12.737 1.00 87.88 91 ASN A C 1
ATOM 766 O O . ASN A 1 91 ? -3.480 6.537 12.108 1.00 87.88 91 ASN A O 1
ATOM 770 N N . ARG A 1 92 ? -1.741 6.128 13.473 1.00 87.50 92 ARG A N 1
ATOM 771 C CA . ARG A 1 92 ? -1.972 4.675 13.565 1.00 87.50 92 ARG A CA 1
ATOM 772 C C . ARG A 1 92 ? -3.306 4.300 14.199 1.00 87.50 92 ARG A C 1
ATOM 774 O O . ARG A 1 92 ? -3.825 3.230 13.899 1.00 87.50 92 ARG A O 1
ATOM 781 N N . SER A 1 93 ? -3.869 5.158 15.046 1.00 88.06 93 SER A N 1
ATOM 782 C CA . SER A 1 93 ? -5.166 4.913 15.687 1.00 88.06 93 SER A CA 1
ATOM 783 C C . SER A 1 93 ? -6.299 4.792 14.662 1.00 88.06 93 SER A C 1
ATOM 785 O O . SER A 1 93 ? -7.276 4.086 14.899 1.00 88.06 93 SER A O 1
ATOM 787 N N . LEU A 1 94 ? -6.154 5.412 13.483 1.00 89.56 94 LEU A N 1
ATOM 788 C CA . LEU A 1 94 ? -7.129 5.303 12.396 1.00 89.56 94 LEU A CA 1
ATOM 789 C C . LEU A 1 94 ? -7.143 3.918 11.732 1.00 89.56 94 LEU A C 1
ATOM 791 O O . LEU A 1 94 ? -8.159 3.538 11.148 1.00 89.56 94 LEU A O 1
ATOM 795 N N . LEU A 1 95 ? -6.078 3.119 11.869 1.00 88.00 95 LEU A N 1
ATOM 796 C CA . LEU A 1 95 ? -5.988 1.789 11.252 1.00 88.00 95 LEU A CA 1
ATOM 797 C C . LEU A 1 95 ? -7.101 0.841 11.722 1.00 88.00 95 LEU A C 1
ATOM 799 O O . LEU A 1 95 ? -7.504 -0.057 10.976 1.00 88.00 95 LEU A O 1
ATOM 803 N N . ASP A 1 96 ? -7.619 1.044 12.936 1.00 86.38 96 ASP A N 1
ATOM 804 C CA . ASP A 1 96 ? -8.738 0.272 13.483 1.00 86.38 96 ASP A CA 1
ATOM 805 C C . ASP A 1 96 ? -10.079 0.623 12.814 1.00 86.38 96 ASP A C 1
ATOM 807 O O . ASP A 1 96 ? -10.996 -0.202 12.772 1.00 86.38 96 ASP A O 1
ATOM 811 N N . GLY A 1 97 ? -10.173 1.810 12.208 1.00 87.50 97 GLY A N 1
ATOM 812 C CA . GLY A 1 97 ? -11.304 2.242 11.389 1.00 87.50 97 GLY A CA 1
ATOM 813 C C . GLY A 1 97 ? -11.334 1.621 9.991 1.00 87.50 97 GLY A C 1
ATOM 814 O O . GLY A 1 97 ? -12.350 1.722 9.306 1.00 87.50 97 GLY A O 1
ATOM 815 N N . ILE A 1 98 ? -10.258 0.960 9.548 1.00 90.94 98 ILE A N 1
ATOM 816 C CA . ILE A 1 98 ? -10.210 0.300 8.238 1.00 90.94 98 ILE A CA 1
ATOM 817 C C . ILE A 1 98 ? -10.926 -1.042 8.336 1.00 90.94 98 ILE A C 1
ATOM 819 O O . ILE A 1 98 ? -10.424 -1.999 8.934 1.00 90.94 98 ILE A O 1
ATOM 823 N N . LYS A 1 99 ? -12.106 -1.130 7.724 1.00 88.56 99 LYS A N 1
ATOM 824 C CA . LYS A 1 99 ? -12.915 -2.350 7.687 1.00 88.56 99 LYS A CA 1
ATOM 825 C C . LYS A 1 99 ? -12.973 -2.913 6.277 1.00 88.56 99 LYS A C 1
ATOM 827 O O . LYS A 1 99 ? -12.775 -2.220 5.287 1.00 88.56 99 LYS A O 1
ATOM 832 N N . ARG A 1 100 ? -13.198 -4.220 6.211 1.00 87.44 100 ARG A N 1
ATOM 833 C CA . ARG A 1 100 ? -13.466 -4.904 4.950 1.00 87.44 100 ARG A CA 1
ATOM 834 C C . ARG A 1 100 ? -14.822 -4.425 4.419 1.00 87.44 100 ARG A C 1
ATOM 836 O O . ARG A 1 100 ? -15.775 -4.407 5.195 1.00 87.44 100 ARG A O 1
ATOM 843 N N . LYS A 1 101 ? -14.873 -4.095 3.130 1.00 82.88 101 LYS A N 1
ATOM 844 C CA . LYS A 1 101 ? -16.109 -3.901 2.365 1.00 82.88 101 LYS A CA 1
ATOM 845 C C . LYS A 1 101 ? -16.768 -5.250 2.085 1.00 82.88 101 LYS A C 1
ATOM 847 O O . LYS A 1 101 ? -17.993 -5.336 2.280 1.00 82.88 101 LYS A O 1
#

Sequence (101 aa):
PEFVKKLFKVLEDDTCIDSVCWTPSGETFVVKDPSNFARFVLPKHFKHNNFASFVRQLNKYDFHKIKSTDENKVYGDQAWEFHHPNFQLHNRSLLDGIKRK

Radius of gyration: 12.69 Å; Cα contacts (8 Å, |Δi|>4): 144; chains: 1; bounding box: 31×32×32 Å